Protein AF-A0A7S1REA3-F1 (afdb_monomer_lite)

Structure (mmCIF, N/CA/C/O backbone):
data_AF-A0A7S1REA3-F1
#
_entry.id   AF-A0A7S1REA3-F1
#
loop_
_atom_site.group_PDB
_atom_site.id
_atom_site.type_symbol
_atom_site.label_atom_id
_atom_site.label_alt_id
_atom_site.label_comp_id
_atom_site.label_asym_id
_atom_site.label_entity_id
_atom_site.label_seq_id
_atom_site.pdbx_PDB_ins_code
_atom_site.Cartn_x
_atom_site.Cartn_y
_atom_site.Cartn_z
_atom_site.occupancy
_atom_site.B_iso_or_equiv
_atom_site.auth_seq_id
_atom_site.auth_comp_id
_atom_site.auth_asym_id
_atom_site.auth_atom_id
_atom_site.pdbx_PDB_model_num
ATOM 1 N N . LEU A 1 1 ? 0.780 -14.286 -4.316 1.00 77.25 1 LEU A N 1
ATOM 2 C CA . LEU A 1 1 ? 0.146 -13.287 -5.215 1.00 77.25 1 LEU A CA 1
ATOM 3 C C . LEU A 1 1 ? 0.754 -13.287 -6.607 1.00 77.25 1 LEU A C 1
ATOM 5 O O . LEU A 1 1 ? -0.010 -13.292 -7.559 1.00 77.25 1 LEU A O 1
ATOM 9 N N . VAL A 1 2 ? 2.087 -13.303 -6.734 1.00 78.25 2 VAL A N 1
ATOM 10 C CA . VAL A 1 2 ? 2.773 -13.338 -8.039 1.00 78.25 2 VAL A CA 1
ATOM 11 C C . VAL A 1 2 ? 2.215 -14.423 -8.962 1.00 78.25 2 VAL A C 1
ATOM 13 O O . VAL A 1 2 ? 1.882 -14.088 -10.095 1.00 78.25 2 VAL A O 1
ATOM 16 N N . ASP A 1 3 ? 2.045 -15.651 -8.460 1.00 77.75 3 ASP A N 1
ATOM 17 C CA . ASP A 1 3 ? 1.539 -16.787 -9.246 1.00 77.75 3 ASP A CA 1
ATOM 18 C C . ASP A 1 3 ? 0.076 -16.596 -9.659 1.00 77.75 3 ASP A C 1
ATOM 20 O O . ASP A 1 3 ? -0.232 -16.635 -10.843 1.00 77.75 3 ASP A O 1
ATOM 24 N N . HIS A 1 4 ? -0.801 -16.230 -8.718 1.00 73.31 4 HIS A N 1
ATOM 25 C CA . HIS A 1 4 ? -2.210 -15.910 -9.003 1.00 73.31 4 HIS A CA 1
ATOM 26 C C . HIS A 1 4 ? -2.405 -14.748 -9.988 1.00 73.31 4 HIS A C 1
ATOM 28 O O . HIS A 1 4 ? -3.444 -14.639 -10.623 1.00 73.31 4 HIS A O 1
ATOM 34 N N . CYS A 1 5 ? -1.432 -13.844 -10.090 1.00 75.81 5 CYS A N 1
ATOM 35 C CA . CYS A 1 5 ? -1.482 -12.698 -10.995 1.00 75.81 5 CYS A CA 1
ATOM 36 C C . CYS A 1 5 ? -0.750 -12.952 -12.322 1.00 75.81 5 CYS A C 1
ATOM 38 O O . CYS A 1 5 ? -0.679 -12.036 -13.139 1.00 75.81 5 CYS A O 1
ATOM 40 N N . ARG A 1 6 ? -0.131 -14.127 -12.513 1.00 74.75 6 ARG A N 1
ATOM 41 C CA . ARG A 1 6 ? 0.736 -14.417 -13.666 1.00 74.75 6 ARG A CA 1
ATOM 42 C C . ARG A 1 6 ? -0.043 -14.515 -14.976 1.00 74.75 6 ARG A C 1
ATOM 44 O O . ARG A 1 6 ? 0.508 -14.170 -16.011 1.00 74.75 6 ARG A O 1
ATOM 51 N N . GLU A 1 7 ? -1.300 -14.931 -14.900 1.00 72.62 7 GLU A N 1
ATOM 52 C CA . GLU A 1 7 ? -2.182 -15.161 -16.051 1.00 72.62 7 GLU A CA 1
ATOM 53 C C . GLU A 1 7 ? -2.854 -13.880 -16.577 1.00 72.62 7 GLU A C 1
ATOM 55 O O . GLU A 1 7 ? -3.537 -13.918 -17.591 1.00 72.62 7 GLU A O 1
ATOM 60 N N . TYR A 1 8 ? -2.651 -12.733 -15.917 1.00 73.75 8 TYR A N 1
ATOM 61 C CA . TYR A 1 8 ? -3.335 -11.480 -16.243 1.00 73.75 8 TYR A CA 1
ATOM 62 C C . TYR A 1 8 ? -2.366 -10.461 -16.849 1.00 73.75 8 TYR A C 1
ATOM 64 O O . TYR A 1 8 ? -1.409 -10.039 -16.188 1.00 73.75 8 TYR A O 1
ATOM 72 N N . GLU A 1 9 ? -2.662 -9.995 -18.065 1.00 61.44 9 GLU A N 1
ATOM 73 C CA . GLU A 1 9 ? -1.812 -9.071 -18.834 1.00 61.44 9 GLU A CA 1
ATOM 74 C C . GLU A 1 9 ? -1.515 -7.761 -18.086 1.00 61.44 9 GLU A C 1
ATOM 76 O O . GLU A 1 9 ? -0.393 -7.258 -18.107 1.00 61.44 9 GLU A O 1
ATOM 81 N N . ARG A 1 10 ? -2.481 -7.237 -17.320 1.00 64.25 10 ARG A N 1
ATOM 82 C CA . ARG A 1 10 ? -2.351 -5.972 -16.569 1.00 64.25 10 ARG A CA 1
ATOM 83 C C . ARG A 1 10 ? -1.757 -6.134 -15.169 1.00 64.25 10 ARG A C 1
ATOM 85 O O . ARG A 1 10 ? -2.158 -5.467 -14.213 1.00 64.25 10 ARG A O 1
ATOM 92 N N . GLY A 1 11 ? -0.820 -7.068 -15.007 1.00 61.41 11 GLY A N 1
ATOM 93 C CA . GLY A 1 11 ? -0.097 -7.262 -13.748 1.00 61.41 11 GLY A CA 1
ATOM 94 C C . GLY A 1 11 ? -1.007 -7.627 -12.568 1.00 61.41 11 GLY A C 1
ATOM 95 O O . GLY A 1 11 ? -0.726 -7.230 -11.432 1.00 61.41 11 GLY A O 1
ATOM 96 N N . GLY A 1 12 ? -2.087 -8.361 -12.849 1.00 71.50 12 GLY A N 1
ATOM 97 C CA . GLY A 1 12 ? -3.045 -8.859 -11.862 1.00 71.50 12 GLY A CA 1
ATOM 98 C C . GLY A 1 12 ? -4.083 -7.855 -11.362 1.00 71.50 12 GLY A C 1
ATOM 99 O O . GLY A 1 12 ? -4.761 -8.191 -10.397 1.00 71.50 12 GLY A O 1
ATOM 100 N N . GLY A 1 13 ? -4.219 -6.660 -11.952 1.00 69.81 13 GLY A N 1
ATOM 101 C CA . GLY A 1 13 ? -5.256 -5.687 -11.552 1.00 69.81 13 GLY A CA 1
ATOM 102 C C . GLY A 1 13 ? -6.691 -6.201 -11.716 1.00 69.81 13 GLY A C 1
ATOM 103 O O . GLY A 1 13 ? -7.575 -5.817 -10.963 1.00 69.81 13 GLY A O 1
ATOM 104 N N . GLU A 1 14 ? -6.898 -7.131 -12.645 1.00 75.44 14 GLU A N 1
ATOM 105 C CA . GLU A 1 14 ? -8.194 -7.770 -12.912 1.00 75.44 14 GLU A CA 1
ATOM 106 C C . GLU A 1 14 ? -8.391 -9.069 -12.116 1.00 75.44 14 GLU A C 1
ATOM 108 O O . GLU A 1 14 ? -9.498 -9.602 -12.041 1.00 75.44 14 GLU A O 1
ATOM 113 N N . ALA A 1 15 ? -7.330 -9.578 -11.481 1.00 80.06 15 ALA A N 1
ATOM 114 C CA . ALA A 1 15 ? -7.398 -10.822 -10.734 1.00 80.06 15 ALA A CA 1
ATOM 115 C C . ALA A 1 15 ? -8.177 -10.608 -9.432 1.00 80.06 15 ALA A C 1
ATOM 117 O O . ALA A 1 15 ? -7.690 -9.965 -8.494 1.00 80.06 15 ALA A O 1
ATOM 118 N N . LYS A 1 16 ? -9.373 -11.189 -9.345 1.00 82.06 16 LYS A N 1
ATOM 119 C CA . LYS A 1 16 ? -10.151 -11.231 -8.104 1.00 82.06 16 LYS A CA 1
ATOM 120 C C . LYS A 1 16 ? -9.549 -12.279 -7.178 1.00 82.06 16 LYS A C 1
ATOM 122 O O . LYS A 1 16 ? -9.563 -13.466 -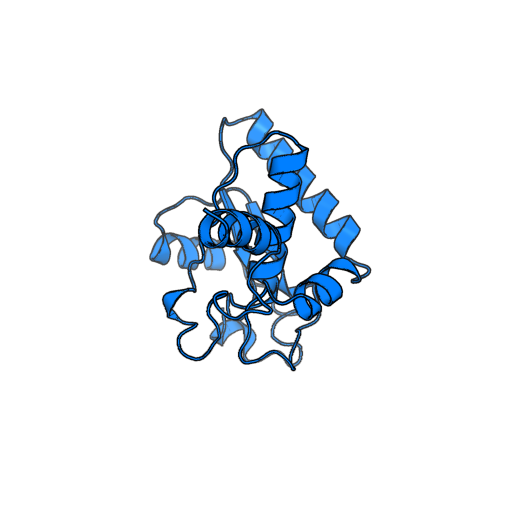7.484 1.00 82.06 16 LYS A O 1
ATOM 127 N N . ILE A 1 17 ? -8.999 -11.833 -6.052 1.00 84.44 17 ILE A N 1
ATOM 128 C CA . ILE A 1 17 ? -8.365 -12.723 -5.078 1.00 84.44 17 ILE A CA 1
ATOM 129 C C . ILE A 1 17 ? -9.288 -12.818 -3.870 1.00 84.44 17 ILE A C 1
ATOM 131 O O . ILE A 1 17 ? -9.523 -11.792 -3.230 1.00 84.44 17 ILE A O 1
ATOM 135 N N . PRO A 1 18 ? -9.825 -14.010 -3.557 1.00 88.38 18 PRO A N 1
ATOM 136 C CA . PRO A 1 18 ? -10.697 -14.169 -2.406 1.00 88.38 18 PRO A CA 1
ATOM 137 C C . PRO A 1 18 ? -9.980 -13.763 -1.120 1.00 88.38 18 PRO A C 1
ATOM 139 O O . PRO A 1 18 ? -8.817 -14.112 -0.904 1.00 88.38 18 PRO A O 1
ATOM 142 N N . GLU A 1 19 ? -10.692 -13.076 -0.232 1.00 87.69 19 GLU A N 1
ATOM 143 C CA . GLU A 1 19 ? -10.133 -12.600 1.034 1.00 87.69 19 GLU A CA 1
ATOM 144 C C . GLU A 1 19 ? -9.563 -13.745 1.887 1.00 87.69 19 GLU A C 1
ATOM 146 O O . GLU A 1 19 ? -8.508 -13.596 2.497 1.00 87.69 19 GLU A O 1
ATOM 151 N N . ALA A 1 20 ? -10.189 -14.927 1.853 1.00 88.56 20 ALA A N 1
ATOM 152 C CA . ALA A 1 20 ? -9.688 -16.127 2.526 1.00 88.56 20 ALA A CA 1
ATOM 153 C C . ALA A 1 20 ? -8.253 -16.497 2.098 1.00 88.56 20 ALA A C 1
ATOM 155 O O . ALA A 1 20 ? -7.433 -16.893 2.928 1.00 88.56 20 ALA A O 1
ATOM 156 N N . VAL A 1 21 ? -7.919 -16.309 0.815 1.00 88.75 21 VAL A N 1
ATOM 157 C CA . VAL A 1 21 ? -6.566 -16.547 0.291 1.00 88.75 21 VAL A CA 1
ATOM 158 C C . VAL A 1 21 ? -5.595 -15.499 0.832 1.00 88.75 21 VAL A C 1
ATOM 160 O O . VAL A 1 21 ? -4.494 -15.844 1.258 1.00 88.75 21 VAL A O 1
ATOM 163 N N . LEU A 1 22 ? -6.001 -14.227 0.867 1.00 89.31 22 LEU A N 1
ATOM 164 C CA . LEU A 1 22 ? -5.180 -13.144 1.417 1.00 89.31 22 LEU A CA 1
ATOM 165 C C . LEU A 1 22 ? -4.904 -13.348 2.912 1.00 89.31 22 LEU A C 1
ATOM 167 O O . LEU A 1 22 ? -3.756 -13.230 3.342 1.00 89.31 22 LE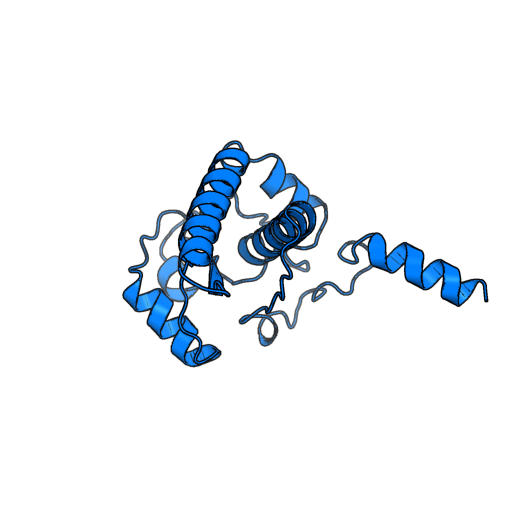U A O 1
ATOM 171 N N . ARG A 1 23 ? -5.932 -13.717 3.687 1.00 90.12 23 ARG A N 1
ATOM 172 C CA . ARG A 1 23 ? -5.811 -14.040 5.115 1.00 90.12 23 ARG A CA 1
ATOM 173 C C . ARG A 1 23 ? -4.814 -15.167 5.345 1.00 90.12 23 ARG A C 1
ATOM 175 O O . ARG A 1 23 ? -3.926 -15.007 6.175 1.00 90.12 23 ARG A O 1
ATOM 182 N N . ARG A 1 24 ? -4.898 -16.254 4.570 1.00 87.25 24 ARG A N 1
ATOM 183 C CA . ARG A 1 24 ? -3.942 -17.370 4.655 1.00 87.25 24 ARG A CA 1
ATOM 184 C C . ARG A 1 24 ? -2.506 -16.912 4.385 1.00 87.25 24 ARG A C 1
ATOM 186 O O . ARG A 1 24 ? -1.630 -17.154 5.206 1.00 87.25 24 ARG A O 1
ATOM 193 N N . ILE A 1 25 ? -2.279 -16.175 3.293 1.00 85.44 25 ILE A N 1
ATOM 194 C CA . ILE A 1 25 ? -0.943 -15.671 2.924 1.00 85.44 25 ILE A CA 1
ATOM 195 C C . ILE A 1 25 ? -0.326 -14.811 4.039 1.00 85.44 25 ILE A C 1
ATOM 197 O O . ILE A 1 25 ? 0.884 -14.864 4.263 1.00 85.44 25 ILE A O 1
ATOM 201 N N . ILE A 1 26 ? -1.130 -13.987 4.713 1.00 84.44 26 ILE A N 1
ATOM 202 C CA . ILE A 1 26 ? -0.638 -13.099 5.774 1.00 84.44 26 ILE A CA 1
ATOM 203 C C . ILE A 1 26 ? -0.450 -13.847 7.090 1.00 84.44 26 ILE A C 1
ATOM 205 O O . ILE A 1 26 ? 0.559 -13.624 7.763 1.00 84.44 26 ILE A O 1
ATOM 209 N N . ALA A 1 27 ? -1.359 -14.762 7.433 1.00 84.50 27 ALA A N 1
ATOM 210 C CA . ALA A 1 27 ? -1.217 -15.626 8.600 1.00 84.50 27 ALA A CA 1
ATOM 211 C C . ALA A 1 27 ? 0.111 -16.399 8.554 1.00 84.50 27 ALA A C 1
ATOM 213 O O . ALA A 1 27 ? 0.846 -16.396 9.543 1.00 84.50 27 ALA A O 1
ATOM 214 N N . ASP A 1 28 ? 0.474 -16.930 7.382 1.00 81.44 28 ASP A N 1
ATOM 215 C CA . ASP A 1 28 ? 1.732 -17.652 7.158 1.00 81.44 28 ASP A CA 1
ATOM 216 C C . ASP A 1 28 ? 2.978 -16.768 7.358 1.00 81.44 28 ASP A C 1
ATOM 218 O O . ASP A 1 28 ? 4.042 -17.261 7.731 1.00 81.44 28 ASP A O 1
ATOM 222 N N . LYS A 1 29 ? 2.872 -15.454 7.115 1.00 79.56 29 LYS A N 1
ATOM 223 C CA . LYS A 1 29 ? 4.013 -14.524 7.162 1.00 79.56 29 LYS A CA 1
ATOM 224 C C . LYS A 1 29 ? 4.171 -13.768 8.474 1.00 79.56 29 LYS A C 1
ATOM 226 O O . LYS A 1 29 ? 5.300 -13.452 8.834 1.00 79.56 29 LYS A O 1
ATOM 231 N N . GLN A 1 30 ? 3.076 -13.414 9.141 1.00 76.94 30 GLN A N 1
ATOM 232 C CA . GLN A 1 30 ? 3.119 -12.487 10.277 1.00 76.94 30 GLN A CA 1
ATOM 233 C C . GLN A 1 30 ? 2.294 -12.939 11.482 1.00 76.94 30 GLN A C 1
ATOM 235 O O . GLN A 1 30 ? 2.420 -12.328 12.535 1.00 76.94 30 GLN A O 1
ATOM 240 N N . ARG A 1 31 ? 1.474 -13.998 11.360 1.00 76.75 31 ARG A N 1
ATOM 241 C CA . ARG A 1 31 ? 0.557 -14.471 12.421 1.00 76.75 31 ARG A CA 1
ATOM 242 C C . ARG A 1 31 ? -0.335 -13.364 13.010 1.00 76.75 31 ARG A C 1
ATOM 244 O O . ARG A 1 31 ? -0.753 -13.437 14.161 1.00 76.75 31 ARG A O 1
ATOM 251 N N . VAL A 1 32 ? -0.634 -12.340 12.214 1.00 81.62 32 VAL A N 1
ATOM 252 C CA . VAL A 1 32 ? -1.491 -11.213 12.589 1.00 81.62 32 VAL A CA 1
ATOM 253 C C . VAL A 1 32 ? -2.857 -11.382 11.933 1.00 81.62 32 VAL A C 1
ATOM 255 O O . VAL A 1 32 ? -2.943 -11.724 10.752 1.00 81.62 32 VAL A O 1
ATOM 258 N N . ASN A 1 33 ? -3.925 -11.107 12.685 1.00 87.44 33 ASN A N 1
ATOM 259 C CA . ASN A 1 33 ? -5.264 -11.005 12.116 1.00 87.44 33 ASN A CA 1
ATOM 260 C C . ASN A 1 33 ? -5.439 -9.636 11.448 1.00 87.44 33 ASN A C 1
ATOM 262 O O . ASN A 1 33 ? -5.302 -8.606 12.102 1.00 87.44 33 ASN A O 1
ATOM 266 N N . VAL A 1 34 ? -5.727 -9.636 10.150 1.00 92.88 34 VAL A N 1
ATOM 267 C CA . VAL A 1 34 ? -5.925 -8.414 9.366 1.00 92.88 34 VAL A CA 1
ATOM 268 C C . VAL A 1 34 ? -7.371 -7.955 9.476 1.00 92.88 34 VAL A C 1
ATOM 270 O O . VAL A 1 34 ? -8.295 -8.734 9.232 1.00 92.88 34 VAL A O 1
ATOM 273 N N . ASP A 1 35 ? -7.555 -6.681 9.801 1.00 94.31 35 ASP A N 1
ATOM 274 C CA . ASP A 1 35 ? -8.869 -6.057 9.916 1.00 94.31 35 ASP A CA 1
ATOM 275 C C . ASP A 1 35 ? -9.337 -5.490 8.567 1.00 94.31 35 ASP A C 1
ATOM 277 O O . ASP A 1 35 ? -10.500 -5.644 8.205 1.00 94.31 35 ASP A O 1
ATOM 281 N N . VAL A 1 36 ? -8.425 -4.871 7.805 1.00 95.25 36 VAL A N 1
ATOM 282 C CA . VAL A 1 36 ? -8.730 -4.199 6.532 1.00 95.25 36 VAL A CA 1
ATOM 283 C C . VAL A 1 36 ? -7.769 -4.663 5.442 1.00 95.25 36 VAL A C 1
ATOM 285 O O . VAL A 1 36 ? -6.550 -4.584 5.600 1.00 95.25 36 VAL A O 1
ATOM 288 N N . PHE A 1 37 ? -8.309 -5.104 4.308 1.00 95.12 37 PHE A N 1
ATOM 289 C CA . PHE A 1 37 ? -7.535 -5.404 3.104 1.00 95.12 37 PHE A CA 1
ATOM 290 C C . PHE A 1 37 ? -7.672 -4.273 2.092 1.00 95.12 37 PHE A C 1
ATOM 292 O O . PHE A 1 37 ? -8.780 -3.868 1.761 1.00 95.12 37 PHE A O 1
ATOM 299 N N . SER A 1 38 ? -6.548 -3.806 1.549 1.00 95.50 38 SER A N 1
ATOM 300 C CA . SER A 1 38 ? -6.534 -2.777 0.510 1.00 95.50 38 SER A CA 1
ATOM 301 C C . SER A 1 38 ? -5.771 -3.255 -0.721 1.00 95.50 38 SER A C 1
ATOM 303 O O . SER A 1 38 ? -4.579 -3.577 -0.656 1.00 95.50 38 SER A O 1
ATOM 305 N N . ASP A 1 39 ? -6.470 -3.313 -1.853 1.00 93.69 39 ASP A N 1
ATOM 306 C CA . ASP A 1 39 ? -5.898 -3.722 -3.129 1.00 93.69 39 ASP A CA 1
ATOM 307 C C . ASP A 1 39 ? -5.237 -2.535 -3.836 1.00 93.69 39 ASP A C 1
ATOM 309 O O . ASP A 1 39 ? -5.904 -1.699 -4.440 1.00 93.69 39 ASP A O 1
ATOM 313 N N . ALA A 1 40 ? -3.907 -2.478 -3.815 1.00 94.69 40 ALA A N 1
ATOM 314 C CA . ALA A 1 40 ? -3.156 -1.445 -4.521 1.00 94.69 40 ALA A CA 1
ATOM 315 C C . ALA A 1 40 ? -2.966 -1.761 -6.017 1.00 94.69 40 ALA A C 1
ATOM 317 O O . ALA A 1 40 ? -2.319 -0.994 -6.730 1.00 94.69 40 ALA A O 1
ATOM 318 N N . ARG A 1 41 ? -3.489 -2.885 -6.533 1.00 91.62 41 ARG A N 1
ATOM 319 C CA . ARG A 1 41 ? -3.392 -3.229 -7.964 1.00 91.62 41 ARG A CA 1
ATOM 320 C C . ARG A 1 41 ? -4.326 -2.402 -8.843 1.00 91.62 41 ARG A C 1
ATOM 322 O O . ARG A 1 41 ? -4.126 -2.397 -10.053 1.00 91.62 41 ARG A O 1
ATOM 329 N N . VAL A 1 42 ? -5.274 -1.683 -8.236 1.00 89.88 42 VAL A N 1
ATOM 330 C CA . VAL A 1 42 ? -6.121 -0.677 -8.900 1.00 89.88 42 VAL A CA 1
ATOM 331 C C . VAL A 1 42 ? -5.304 0.461 -9.517 1.00 89.88 42 VAL A C 1
ATOM 333 O O . VAL A 1 42 ? -5.752 1.104 -10.463 1.00 89.88 42 VAL A O 1
ATOM 336 N N . PHE A 1 43 ? -4.092 0.692 -9.008 1.00 92.06 43 PHE A N 1
ATOM 337 C CA . PHE A 1 43 ? -3.168 1.673 -9.553 1.00 92.06 43 PHE A CA 1
ATOM 338 C C . PHE A 1 43 ? -2.308 1.089 -10.676 1.00 92.06 43 PHE A C 1
ATOM 340 O O . PHE A 1 43 ? -1.926 -0.090 -10.655 1.00 92.06 43 PHE A O 1
ATOM 347 N N . THR A 1 44 ? -1.957 1.956 -11.628 1.00 87.75 44 THR A N 1
ATOM 348 C CA . THR A 1 44 ? -1.067 1.650 -12.753 1.00 87.75 44 THR A CA 1
ATOM 349 C C . THR A 1 44 ? 0.264 1.083 -12.260 1.00 87.75 44 THR A C 1
ATOM 351 O O . THR A 1 44 ? 0.833 1.553 -11.273 1.00 87.75 44 THR A O 1
ATOM 354 N N . ASP A 1 45 ? 0.762 0.045 -12.936 1.00 83.69 45 ASP A N 1
ATOM 355 C CA . ASP A 1 45 ? 2.068 -0.526 -12.619 1.00 83.69 45 ASP A CA 1
ATOM 356 C C . ASP A 1 45 ? 3.189 0.432 -13.062 1.00 83.69 45 ASP A C 1
ATOM 358 O 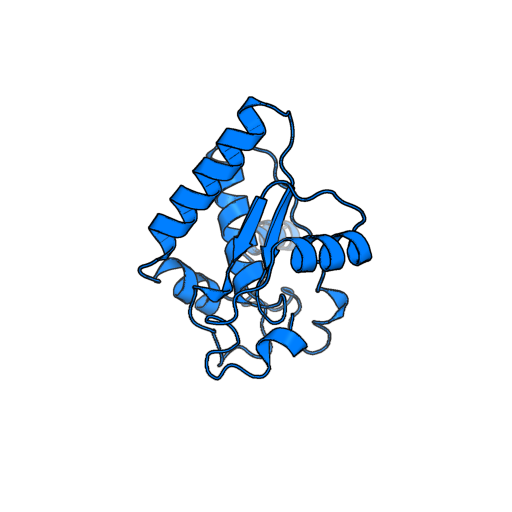O . ASP A 1 45 ? 3.227 0.809 -14.233 1.00 83.69 45 ASP A O 1
ATOM 362 N N . PRO A 1 46 ? 4.113 0.818 -12.166 1.00 82.50 46 PRO A N 1
ATOM 363 C CA . PRO A 1 46 ? 5.176 1.754 -12.500 1.00 82.50 46 PRO A CA 1
ATOM 364 C C . PRO A 1 46 ? 6.318 1.173 -13.345 1.00 82.50 46 PRO A C 1
ATOM 366 O O . PRO A 1 46 ? 7.260 1.916 -13.572 1.00 82.50 46 PRO A O 1
ATOM 369 N N . GLY A 1 47 ? 6.278 -0.101 -13.773 1.00 71.81 47 GLY A N 1
ATOM 370 C CA . GLY A 1 47 ? 6.983 -0.727 -14.920 1.00 71.81 47 GLY A CA 1
ATOM 371 C C . GLY A 1 47 ? 8.477 -0.436 -15.198 1.00 71.81 47 GLY A C 1
ATOM 372 O O . GLY A 1 47 ? 9.279 -1.366 -15.330 1.00 71.81 47 GLY A O 1
ATOM 373 N N . THR A 1 48 ? 8.850 0.835 -15.319 1.00 73.25 48 THR A N 1
ATOM 374 C CA . THR A 1 48 ? 10.172 1.396 -15.631 1.00 73.25 48 THR A CA 1
ATOM 375 C C . THR A 1 48 ? 11.115 1.447 -14.423 1.00 73.25 48 THR A C 1
ATOM 377 O O . THR A 1 48 ? 12.326 1.339 -14.575 1.00 73.25 48 THR A O 1
ATOM 380 N N . THR A 1 49 ? 10.594 1.490 -13.198 1.00 79.06 49 THR A N 1
ATOM 381 C CA . THR A 1 49 ? 11.385 1.633 -11.955 1.00 79.06 49 THR A CA 1
ATOM 382 C C . THR A 1 49 ? 11.752 0.282 -11.324 1.00 79.06 49 THR A C 1
ATOM 384 O O . THR A 1 49 ? 11.528 0.019 -10.137 1.00 79.06 49 THR A O 1
ATOM 387 N N . ARG A 1 50 ? 12.310 -0.645 -12.117 1.00 82.25 50 ARG A N 1
ATOM 388 C CA . ARG A 1 50 ? 12.540 -2.043 -11.685 1.00 82.25 50 ARG A CA 1
ATOM 389 C C . ARG A 1 50 ? 13.473 -2.168 -10.480 1.00 82.25 50 ARG A C 1
ATOM 391 O O . ARG A 1 50 ? 13.218 -3.024 -9.624 1.00 82.25 50 ARG A O 1
ATOM 398 N N . HIS A 1 51 ? 14.483 -1.304 -10.410 1.00 90.44 51 HIS A N 1
ATOM 399 C CA . HIS A 1 51 ? 15.473 -1.253 -9.334 1.00 90.44 51 HIS A CA 1
ATOM 400 C C . HIS A 1 51 ? 15.015 -0.446 -8.122 1.00 90.44 51 HIS A C 1
ATOM 402 O O . HIS A 1 51 ? 15.688 -0.491 -7.101 1.00 90.44 51 HIS A O 1
ATOM 408 N N . HIS A 1 52 ? 13.868 0.230 -8.180 1.00 93.06 52 HIS A N 1
ATOM 409 C CA . HIS A 1 52 ? 13.345 0.987 -7.049 1.00 93.06 52 HIS A CA 1
ATOM 410 C C . HIS A 1 52 ? 12.157 0.284 -6.394 1.00 93.06 52 HIS A C 1
ATOM 412 O O . HIS A 1 52 ? 11.589 -0.680 -6.922 1.00 93.06 52 HIS A O 1
ATOM 418 N N . ILE A 1 53 ? 11.805 0.766 -5.206 1.00 94.19 53 ILE A N 1
ATOM 419 C CA . ILE A 1 53 ? 10.599 0.376 -4.473 1.00 94.19 53 ILE A CA 1
ATOM 420 C C . ILE A 1 53 ? 9.607 1.540 -4.466 1.00 94.19 53 ILE A C 1
ATOM 422 O O . ILE A 1 53 ? 9.924 2.626 -4.941 1.00 94.19 53 ILE A O 1
ATOM 426 N N . GLY A 1 54 ? 8.417 1.334 -3.903 1.00 94.69 54 GLY A N 1
ATOM 427 C CA . GLY A 1 54 ? 7.338 2.333 -3.884 1.00 94.69 54 GLY A CA 1
ATOM 428 C C . GLY A 1 54 ? 7.641 3.687 -3.232 1.00 94.69 54 GLY A C 1
ATOM 429 O O . GLY A 1 54 ? 6.778 4.549 -3.266 1.00 94.69 54 GLY A O 1
ATOM 430 N N . LEU A 1 55 ? 8.832 3.881 -2.659 1.00 94.31 55 LEU A N 1
ATOM 431 C CA . LEU A 1 55 ? 9.293 5.158 -2.103 1.00 94.31 55 LEU A CA 1
ATOM 432 C C . LEU A 1 55 ? 9.928 6.087 -3.148 1.00 94.31 55 LEU A C 1
ATOM 434 O O . LEU A 1 55 ? 10.251 7.227 -2.831 1.00 94.31 55 LEU A O 1
ATOM 438 N N . HIS A 1 56 ? 10.138 5.617 -4.380 1.00 93.69 56 HIS A N 1
ATOM 439 C CA . HIS A 1 56 ? 10.669 6.466 -5.442 1.00 93.69 56 HIS A CA 1
ATOM 440 C C . HIS A 1 56 ? 9.691 7.608 -5.775 1.00 93.69 56 HIS A C 1
ATOM 442 O O . HIS A 1 56 ? 8.503 7.316 -5.962 1.00 93.69 56 HIS A O 1
ATOM 448 N N . PRO A 1 57 ? 10.158 8.862 -5.936 1.00 92.31 57 PRO A N 1
ATOM 449 C CA . PRO A 1 57 ? 9.304 10.011 -6.235 1.00 92.31 57 PRO A CA 1
ATOM 450 C C . PRO A 1 57 ? 8.377 9.796 -7.435 1.00 92.31 57 PRO A C 1
ATOM 452 O O . PRO A 1 57 ? 7.185 10.064 -7.331 1.00 92.31 57 PRO A O 1
ATOM 455 N N . ASP A 1 58 ? 8.878 9.217 -8.529 1.00 92.50 58 ASP A N 1
ATOM 456 C CA . ASP A 1 58 ? 8.046 8.936 -9.710 1.00 92.50 58 ASP A CA 1
ATOM 457 C C . ASP A 1 58 ? 6.926 7.935 -9.425 1.00 92.50 58 ASP A C 1
ATOM 459 O O . ASP A 1 58 ? 5.820 8.076 -9.942 1.00 92.50 58 ASP A O 1
ATOM 463 N N . ILE A 1 59 ? 7.184 6.928 -8.580 1.00 94.19 59 ILE A N 1
ATOM 464 C CA . ILE A 1 59 ? 6.150 5.963 -8.198 1.00 94.19 59 ILE A CA 1
ATOM 465 C C . ILE A 1 59 ? 5.107 6.662 -7.331 1.00 94.19 59 ILE A C 1
ATOM 467 O O . ILE A 1 59 ? 3.916 6.510 -7.584 1.00 94.19 59 ILE A O 1
ATOM 471 N N . LEU A 1 60 ? 5.535 7.443 -6.337 1.00 95.12 60 LEU A N 1
ATOM 472 C CA . LEU A 1 60 ? 4.625 8.208 -5.483 1.00 95.12 60 LEU A CA 1
ATOM 473 C C . LEU A 1 60 ? 3.761 9.168 -6.313 1.00 95.12 60 LEU A C 1
ATOM 475 O O . LEU A 1 60 ? 2.543 9.181 -6.151 1.00 95.12 60 LEU A O 1
ATOM 479 N N . SER A 1 61 ? 4.373 9.900 -7.245 1.00 94.06 61 SER A N 1
ATOM 480 C CA . SER A 1 61 ? 3.689 10.810 -8.167 1.00 94.06 61 SER A CA 1
ATOM 481 C C . SER A 1 61 ? 2.676 10.073 -9.046 1.00 94.06 61 SER A C 1
ATOM 483 O O . SER A 1 61 ? 1.525 10.495 -9.153 1.00 94.06 61 SER A O 1
ATOM 485 N N . LEU A 1 62 ? 3.047 8.914 -9.603 1.00 94.12 62 LEU A N 1
ATOM 486 C CA . LEU A 1 62 ? 2.145 8.094 -10.416 1.00 94.12 62 LEU A CA 1
ATOM 487 C C . LEU A 1 62 ? 0.914 7.619 -9.630 1.00 94.12 62 LEU A C 1
ATOM 489 O O . LEU A 1 62 ? -0.192 7.591 -10.168 1.00 94.12 62 LEU A O 1
ATOM 493 N N . ILE A 1 63 ? 1.093 7.232 -8.364 1.00 95.31 63 ILE A N 1
ATOM 494 C CA . ILE A 1 63 ? -0.024 6.834 -7.501 1.00 95.31 63 ILE A CA 1
ATOM 495 C C . ILE A 1 63 ? -0.895 8.046 -7.155 1.00 95.31 63 ILE A C 1
ATOM 497 O O . ILE A 1 63 ? -2.109 7.973 -7.327 1.00 95.31 63 ILE A O 1
ATOM 501 N N . ALA A 1 64 ? -0.295 9.157 -6.719 1.00 95.44 64 ALA A N 1
ATOM 502 C CA . ALA A 1 64 ? -1.017 10.352 -6.277 1.00 95.44 64 ALA A CA 1
ATOM 503 C C . ALA A 1 64 ? -1.818 11.031 -7.399 1.00 95.44 64 ALA A C 1
ATOM 505 O O . ALA A 1 64 ? -2.890 11.577 -7.152 1.00 95.44 64 ALA A O 1
ATOM 506 N N . THR A 1 65 ? -1.318 10.984 -8.635 1.00 95.50 65 THR A N 1
ATOM 507 C CA . THR A 1 65 ? -1.986 11.566 -9.813 1.00 95.50 65 THR A CA 1
ATOM 508 C C . THR A 1 65 ? -3.032 10.641 -10.437 1.00 95.50 65 THR A C 1
ATOM 510 O O . THR A 1 65 ? -3.731 11.026 -11.376 1.00 95.50 65 THR A O 1
ATOM 513 N N . ASN A 1 66 ? -3.183 9.413 -9.934 1.00 95.75 66 ASN A N 1
ATOM 514 C CA . ASN A 1 66 ? -4.199 8.500 -10.430 1.00 95.75 66 ASN A CA 1
ATOM 515 C C . ASN A 1 66 ? -5.606 9.001 -10.066 1.00 95.75 66 ASN A C 1
ATOM 517 O O . ASN A 1 66 ? -5.896 9.283 -8.908 1.00 95.75 66 ASN A O 1
ATOM 521 N N . ARG A 1 67 ? -6.531 9.006 -11.034 1.00 95.31 67 ARG A N 1
ATOM 522 C CA . ARG A 1 67 ? -7.936 9.413 -10.823 1.00 95.31 67 ARG A CA 1
ATOM 523 C C . ARG A 1 67 ? -8.663 8.662 -9.697 1.00 95.31 67 ARG A C 1
ATOM 525 O O . ARG A 1 67 ? -9.621 9.177 -9.139 1.00 95.31 67 ARG A O 1
ATOM 532 N N . GLY A 1 68 ? -8.249 7.430 -9.398 1.00 94.62 68 GLY A N 1
ATOM 533 C CA . GLY A 1 68 ? -8.813 6.609 -8.329 1.00 94.62 68 GLY A CA 1
ATOM 534 C C . GLY A 1 68 ? -8.204 6.881 -6.955 1.00 94.62 68 GLY A C 1
ATOM 535 O O . GLY A 1 68 ? -8.716 6.361 -5.969 1.00 94.62 68 GLY A O 1
ATOM 536 N N . PHE A 1 69 ? -7.136 7.680 -6.872 1.00 96.19 69 PHE A N 1
ATOM 537 C CA . PHE A 1 69 ? -6.431 7.946 -5.622 1.00 96.19 69 PHE A CA 1
ATOM 538 C C . PHE A 1 69 ? -7.320 8.605 -4.558 1.00 96.19 69 PHE A C 1
ATOM 540 O O . PHE A 1 69 ? -7.382 8.041 -3.468 1.00 96.19 69 PHE A O 1
ATOM 547 N N . PRO A 1 70 ? -8.083 9.687 -4.834 1.00 95.94 70 PRO A N 1
ATOM 548 C CA . PRO A 1 70 ? -8.942 10.299 -3.815 1.00 95.94 70 PRO A CA 1
ATOM 549 C C . PRO A 1 70 ? -9.955 9.310 -3.233 1.00 95.94 70 PRO A C 1
ATOM 551 O O . PRO A 1 70 ? -10.049 9.149 -2.020 1.00 95.94 70 PRO A O 1
ATOM 554 N N . ARG A 1 71 ? -10.624 8.549 -4.107 1.00 96.12 71 ARG A N 1
ATOM 555 C CA . ARG A 1 71 ? -11.576 7.512 -3.700 1.00 96.12 71 ARG A CA 1
ATOM 556 C C . ARG A 1 71 ? -10.915 6.418 -2.860 1.00 96.12 71 ARG A C 1
ATOM 558 O O . ARG A 1 71 ? -11.473 6.002 -1.853 1.00 96.12 71 ARG A O 1
ATOM 565 N N . TRP A 1 72 ? -9.726 5.962 -3.251 1.00 96.38 72 TRP A N 1
ATOM 566 C CA . TRP A 1 72 ? -8.976 4.972 -2.477 1.00 96.38 72 TRP A CA 1
ATOM 567 C C . TRP A 1 72 ? -8.640 5.485 -1.068 1.00 96.38 72 TRP A C 1
ATOM 569 O O . TRP A 1 72 ? -8.771 4.727 -0.108 1.00 96.38 72 TRP A O 1
ATOM 579 N N . VAL A 1 73 ? -8.257 6.763 -0.934 1.00 95.38 73 VAL A N 1
ATOM 580 C CA . VAL A 1 73 ? -7.996 7.405 0.367 1.00 95.38 73 VAL A CA 1
ATOM 581 C C . VAL A 1 73 ? -9.264 7.468 1.218 1.00 95.38 73 VAL A C 1
ATOM 583 O O . VAL A 1 73 ? -9.232 7.125 2.398 1.00 95.38 73 VAL A O 1
ATOM 586 N N . GLU A 1 74 ? -10.389 7.880 0.642 1.00 95.31 74 GLU A N 1
ATOM 587 C CA . GLU A 1 74 ? -11.672 7.925 1.351 1.00 95.31 74 GLU A CA 1
ATOM 588 C C . GLU A 1 74 ? -12.109 6.537 1.826 1.00 95.31 74 GLU A C 1
ATOM 590 O O . GLU A 1 74 ? -12.498 6.371 2.984 1.00 95.31 74 GLU A O 1
ATOM 595 N N . ASP A 1 75 ? -11.994 5.532 0.955 1.00 96.06 75 ASP A N 1
ATOM 596 C CA . ASP A 1 75 ? -12.371 4.155 1.257 1.00 96.06 75 ASP A CA 1
ATOM 597 C C . ASP A 1 75 ? -11.523 3.587 2.405 1.00 96.06 75 ASP A C 1
ATOM 599 O O . ASP A 1 75 ? -12.073 3.094 3.392 1.00 96.06 75 ASP A O 1
ATOM 603 N N . ILE A 1 76 ? -10.193 3.727 2.339 1.00 96.12 76 ILE A N 1
ATOM 604 C CA . ILE A 1 76 ? -9.308 3.205 3.389 1.00 96.12 76 ILE A CA 1
ATOM 605 C C . ILE A 1 76 ? -9.470 3.959 4.712 1.00 96.12 76 ILE A C 1
ATOM 607 O O . ILE A 1 76 ? -9.474 3.326 5.767 1.00 96.12 76 ILE A O 1
ATOM 611 N N . LYS A 1 77 ? -9.662 5.288 4.687 1.00 95.25 77 LYS A N 1
ATOM 612 C CA . LYS A 1 77 ? -9.929 6.072 5.904 1.00 95.25 77 LYS A CA 1
ATOM 613 C C . LYS A 1 77 ? -11.232 5.634 6.553 1.00 95.25 77 LYS A C 1
ATOM 615 O O . LYS A 1 77 ? -11.254 5.397 7.756 1.00 95.25 77 LYS A O 1
ATOM 620 N N . ARG A 1 78 ? -12.305 5.484 5.772 1.00 96.06 78 ARG A N 1
ATOM 621 C CA . ARG A 1 78 ? -13.602 5.018 6.276 1.00 96.06 78 ARG A CA 1
ATOM 622 C C . ARG A 1 78 ? -13.476 3.655 6.952 1.00 96.06 78 ARG A C 1
ATOM 624 O O . ARG A 1 78 ? -13.980 3.483 8.061 1.00 96.06 78 ARG A O 1
ATOM 631 N N . ASP A 1 79 ? -12.795 2.709 6.313 1.00 95.94 79 ASP A N 1
ATOM 632 C CA . ASP A 1 79 ? -12.663 1.346 6.828 1.00 95.94 79 ASP A CA 1
ATOM 633 C C . ASP A 1 79 ? -11.795 1.296 8.098 1.00 95.94 79 ASP A C 1
ATOM 635 O O . ASP A 1 79 ? -12.154 0.624 9.069 1.00 95.94 79 ASP A O 1
ATOM 639 N N . VAL A 1 80 ? -10.702 2.071 8.144 1.00 95.62 80 VAL A N 1
ATOM 640 C CA . VAL A 1 80 ? -9.854 2.212 9.340 1.00 95.62 80 VAL A CA 1
ATOM 641 C C . VAL A 1 80 ? -10.618 2.881 10.483 1.00 95.62 80 VAL A C 1
ATOM 643 O O . VAL A 1 80 ? -10.648 2.334 11.583 1.00 95.62 80 VAL A O 1
ATOM 646 N N . THR A 1 81 ? -11.299 4.002 10.241 1.00 95.00 81 THR A N 1
ATOM 647 C CA . THR A 1 81 ? -12.091 4.701 11.268 1.00 95.00 81 THR A CA 1
ATOM 648 C C . THR A 1 81 ? -13.203 3.813 11.818 1.00 95.00 81 THR A C 1
ATOM 650 O O . THR A 1 81 ? -13.401 3.746 13.030 1.00 95.00 81 THR A O 1
ATOM 653 N N . LYS A 1 82 ? -13.901 3.070 10.949 1.00 95.88 82 LYS A N 1
ATOM 654 C CA . LYS A 1 82 ? -14.917 2.096 11.370 1.00 95.88 82 LYS A CA 1
ATOM 655 C C . LYS A 1 82 ? -14.321 1.005 12.258 1.00 95.88 82 LYS A C 1
ATOM 657 O O . LYS A 1 82 ? -14.984 0.535 13.179 1.00 95.88 82 LYS A O 1
ATOM 662 N N . ARG A 1 83 ? -13.082 0.580 12.003 1.00 95.38 83 ARG A N 1
ATOM 663 C CA . ARG A 1 83 ? -12.412 -0.380 12.882 1.00 95.38 83 ARG A CA 1
ATOM 664 C C . ARG A 1 83 ? -12.036 0.252 14.220 1.00 95.38 83 ARG A C 1
ATOM 666 O O . ARG A 1 83 ? -12.301 -0.347 15.261 1.00 95.38 83 ARG A O 1
ATOM 673 N N . LEU A 1 84 ? -11.476 1.457 14.193 1.00 94.31 84 LEU A N 1
ATOM 674 C CA . LEU A 1 84 ? -11.024 2.167 15.388 1.00 94.31 84 LEU A CA 1
ATOM 675 C C . LEU A 1 84 ? -12.172 2.622 16.305 1.00 94.31 84 LEU A C 1
ATOM 677 O O . LEU A 1 84 ? -11.968 2.775 17.503 1.00 94.31 84 LEU A O 1
ATOM 681 N N . SER A 1 85 ? -13.404 2.751 15.802 1.00 94.81 85 SER A N 1
ATOM 682 C CA . SER A 1 85 ? -14.569 3.018 16.663 1.00 94.81 85 SER A CA 1
ATOM 683 C C . SER A 1 85 ? -14.936 1.848 17.588 1.00 94.81 85 SER A C 1
ATOM 685 O O . SER A 1 85 ? -15.659 2.036 18.561 1.00 94.81 85 SER A O 1
ATOM 687 N N . SER A 1 86 ? -14.437 0.641 17.296 1.00 94.06 86 SER A N 1
ATOM 688 C CA . SER A 1 86 ? -14.702 -0.588 18.061 1.00 94.06 86 SER A CA 1
ATOM 689 C C . SER A 1 86 ? -13.436 -1.237 18.632 1.00 94.06 86 SER A C 1
ATOM 691 O O . SER A 1 86 ? -13.508 -2.299 19.251 1.00 94.06 86 SER A O 1
ATOM 693 N N . SER A 1 87 ? -12.259 -0.645 18.407 1.00 93.88 87 SER A N 1
ATOM 694 C CA . SER A 1 87 ? -10.974 -1.190 18.845 1.00 93.88 87 SER A CA 1
ATOM 695 C C . SER A 1 87 ? -9.918 -0.096 18.965 1.00 93.88 87 SER A C 1
ATOM 697 O O . SER A 1 87 ? -9.922 0.862 18.208 1.00 93.88 87 SER A O 1
ATOM 699 N N . SER A 1 88 ? -8.943 -0.271 19.855 1.00 92.94 88 SER A N 1
ATOM 700 C CA . SER A 1 88 ? -7.804 0.648 19.976 1.00 92.94 88 SER A CA 1
ATOM 701 C C . SER A 1 88 ? -6.762 0.500 18.861 1.00 92.94 88 SER A C 1
ATOM 703 O O . SER A 1 88 ? -5.809 1.274 18.812 1.00 92.94 88 SER A O 1
ATOM 705 N N . LYS A 1 89 ? -6.900 -0.501 17.980 1.00 94.56 89 LYS A N 1
ATOM 706 C CA . LYS A 1 89 ? -5.940 -0.795 16.910 1.00 94.56 89 LYS A CA 1
ATOM 707 C C . LYS A 1 89 ? -6.619 -1.339 15.656 1.00 94.56 89 LYS A C 1
ATOM 709 O O . LYS A 1 89 ? -7.629 -2.035 15.740 1.00 94.56 89 LYS A O 1
ATOM 714 N N . ALA A 1 90 ? -6.011 -1.078 14.501 1.00 95.56 90 ALA A N 1
ATOM 715 C CA . ALA A 1 90 ? -6.426 -1.618 13.212 1.00 95.56 90 ALA A CA 1
ATOM 716 C C . ALA A 1 90 ? -5.206 -2.134 12.435 1.00 95.56 90 ALA A C 1
ATOM 718 O O . ALA A 1 90 ? -4.224 -1.415 12.260 1.00 95.56 90 ALA A O 1
ATOM 719 N N . HIS A 1 91 ? -5.272 -3.374 11.953 1.00 95.25 91 HIS A N 1
ATOM 720 C CA . HIS A 1 91 ? -4.245 -3.986 11.115 1.00 95.25 91 HIS A CA 1
ATOM 721 C C . HIS A 1 91 ? -4.692 -3.916 9.664 1.00 95.25 91 HIS A C 1
ATOM 723 O O . HIS A 1 91 ? -5.665 -4.559 9.259 1.00 95.25 91 HIS A O 1
ATOM 729 N N . VAL A 1 92 ? -3.958 -3.135 8.879 1.00 96.38 92 VAL A N 1
ATOM 730 C CA . VAL A 1 92 ? -4.256 -2.898 7.470 1.00 96.38 92 VAL A CA 1
ATOM 731 C C . VAL A 1 92 ? -3.246 -3.641 6.610 1.00 96.38 92 VAL A C 1
ATOM 733 O O . VAL A 1 92 ? -2.042 -3.409 6.703 1.00 96.38 92 VAL A O 1
ATOM 736 N N . ALA A 1 93 ? -3.733 -4.516 5.737 1.00 95.88 93 ALA A N 1
ATOM 737 C CA . ALA A 1 93 ? -2.912 -5.194 4.750 1.00 95.88 93 ALA A CA 1
ATOM 738 C C . ALA A 1 93 ? -3.107 -4.572 3.373 1.00 95.88 93 ALA A C 1
ATOM 740 O O . ALA A 1 93 ? -4.107 -4.809 2.693 1.00 95.88 93 ALA A O 1
ATOM 741 N N . ILE A 1 94 ? -2.104 -3.817 2.937 1.00 96.44 94 ILE A N 1
ATOM 742 C CA . ILE A 1 94 ? -2.053 -3.279 1.582 1.00 96.44 94 ILE A CA 1
ATOM 743 C C . ILE A 1 94 ? -1.238 -4.228 0.714 1.00 96.44 94 ILE A C 1
ATOM 745 O O . ILE A 1 94 ? -0.087 -4.543 1.029 1.00 96.44 94 ILE A O 1
ATOM 749 N N . TYR A 1 95 ? -1.807 -4.671 -0.402 1.00 94.25 95 TYR A N 1
ATOM 750 C CA . TYR A 1 95 ? -1.159 -5.657 -1.256 1.00 94.25 95 TYR A CA 1
ATOM 751 C C . TYR A 1 95 ? -1.117 -5.236 -2.721 1.00 94.25 95 TYR A C 1
ATOM 753 O O . TYR A 1 95 ? -1.952 -4.500 -3.231 1.00 94.25 95 TYR A O 1
ATOM 761 N N . CYS A 1 96 ? -0.086 -5.712 -3.411 1.00 93.19 96 CYS A N 1
ATOM 762 C CA . CYS A 1 96 ? 0.024 -5.674 -4.862 1.00 93.19 96 CYS A CA 1
ATOM 763 C C . CYS A 1 96 ? 0.671 -6.980 -5.336 1.00 93.19 96 CYS A C 1
ATOM 765 O O . CYS A 1 96 ? 1.034 -7.822 -4.511 1.00 93.19 96 CYS A O 1
ATOM 767 N N . ARG A 1 97 ? 0.853 -7.164 -6.649 1.00 89.81 97 ARG A N 1
ATOM 768 C CA . ARG A 1 97 ? 1.379 -8.421 -7.212 1.00 89.81 97 ARG A CA 1
ATOM 769 C C . ARG A 1 97 ? 2.680 -8.895 -6.548 1.00 89.81 97 ARG A C 1
ATOM 771 O O . ARG A 1 97 ? 2.773 -10.056 -6.160 1.00 89.81 97 ARG A O 1
ATOM 778 N N . SER A 1 98 ? 3.675 -8.014 -6.440 1.00 89.69 98 SER A N 1
ATOM 779 C CA . SER A 1 98 ? 5.032 -8.335 -5.961 1.00 89.69 98 SER A CA 1
ATOM 780 C C . SER A 1 98 ? 5.359 -7.774 -4.575 1.00 89.69 98 SER A C 1
ATOM 782 O O . SER A 1 98 ? 6.460 -7.988 -4.075 1.00 89.69 98 SER A O 1
ATOM 784 N N . GLY A 1 99 ? 4.439 -7.016 -3.968 1.00 92.25 99 GLY A N 1
ATOM 785 C CA . GLY A 1 99 ? 4.666 -6.371 -2.674 1.00 92.25 99 GLY A CA 1
ATOM 786 C C . GLY A 1 99 ? 5.836 -5.378 -2.664 1.00 92.25 99 GLY A C 1
ATOM 787 O O . GLY A 1 99 ? 6.475 -5.229 -1.628 1.00 92.25 99 GLY A O 1
ATOM 788 N N . LYS A 1 100 ? 6.174 -4.763 -3.809 1.00 93.56 100 LYS A N 1
ATOM 789 C CA . LYS A 1 100 ? 7.378 -3.921 -3.977 1.00 93.56 100 LYS A CA 1
ATOM 790 C C . LYS A 1 100 ? 7.087 -2.448 -4.275 1.00 93.56 100 LYS A C 1
ATOM 792 O O . LYS A 1 100 ? 7.756 -1.568 -3.746 1.00 93.56 100 LYS A O 1
ATOM 797 N N . HIS A 1 101 ? 6.133 -2.180 -5.162 1.00 94.69 101 HIS A N 1
ATOM 798 C CA . HIS A 1 101 ? 5.896 -0.835 -5.694 1.00 94.69 101 HIS A CA 1
ATOM 799 C C . HIS A 1 101 ? 4.609 -0.236 -5.137 1.00 94.69 101 HIS A C 1
ATOM 801 O O . HIS A 1 101 ? 4.644 0.454 -4.126 1.00 94.69 101 HIS A O 1
ATOM 807 N N . ARG A 1 102 ? 3.469 -0.572 -5.749 1.00 95.44 102 ARG A N 1
ATOM 808 C CA . ARG A 1 102 ? 2.149 0.000 -5.449 1.00 95.44 102 ARG A CA 1
ATOM 809 C C . ARG A 1 102 ? 1.780 -0.108 -3.968 1.00 95.44 102 ARG A C 1
ATOM 811 O O . ARG A 1 102 ? 1.469 0.892 -3.341 1.00 95.44 102 ARG A O 1
ATOM 818 N N . SER A 1 103 ? 1.917 -1.294 -3.372 1.00 96.25 103 SER A N 1
ATOM 819 C CA . SER A 1 103 ? 1.605 -1.482 -1.947 1.00 96.25 103 SER A CA 1
ATOM 820 C C . SER A 1 103 ? 2.536 -0.715 -1.004 1.00 96.25 103 SER A C 1
ATOM 822 O O . SER A 1 103 ? 2.100 -0.299 0.061 1.00 96.25 103 SER A O 1
ATOM 824 N N . VAL A 1 104 ? 3.806 -0.521 -1.379 1.00 96.44 104 VAL A N 1
ATOM 825 C CA . VAL A 1 104 ? 4.769 0.255 -0.580 1.00 96.44 104 VAL A CA 1
ATOM 826 C C . VAL A 1 104 ? 4.437 1.745 -0.653 1.00 96.44 104 VAL A C 1
ATOM 828 O O . VAL A 1 104 ? 4.395 2.400 0.382 1.00 96.44 104 VAL A O 1
ATOM 831 N N . ALA A 1 105 ? 4.125 2.256 -1.846 1.00 96.31 105 ALA A N 1
ATOM 832 C CA . ALA A 1 105 ? 3.689 3.638 -2.042 1.00 96.31 105 ALA A CA 1
ATOM 833 C C . ALA A 1 105 ? 2.394 3.939 -1.271 1.00 96.31 105 ALA A C 1
ATOM 835 O O . ALA A 1 105 ? 2.318 4.904 -0.519 1.00 96.31 105 ALA A O 1
ATOM 836 N N . CYS A 1 106 ? 1.387 3.072 -1.385 1.00 97.50 106 CYS A N 1
ATOM 837 C CA . CYS A 1 106 ? 0.136 3.202 -0.640 1.00 97.50 106 CYS A CA 1
ATOM 838 C C . CYS A 1 106 ? 0.343 3.145 0.883 1.00 97.50 106 CYS A C 1
ATOM 840 O O . CYS A 1 106 ? -0.294 3.907 1.603 1.00 97.50 106 CYS A O 1
ATOM 842 N N . ALA A 1 107 ? 1.245 2.292 1.384 1.00 97.19 107 ALA A N 1
ATOM 843 C CA . ALA A 1 107 ? 1.586 2.264 2.809 1.00 97.19 107 ALA A CA 1
ATOM 844 C C . ALA A 1 107 ? 2.252 3.568 3.268 1.00 97.19 107 ALA A C 1
ATOM 846 O O . ALA A 1 107 ? 1.948 4.056 4.353 1.00 97.19 107 ALA A O 1
ATOM 847 N N . TRP A 1 108 ? 3.107 4.156 2.428 1.00 96.44 108 TRP A N 1
ATOM 848 C CA . TRP A 1 108 ? 3.706 5.463 2.685 1.00 96.44 108 TRP A CA 1
ATOM 849 C C . TRP A 1 108 ? 2.640 6.563 2.775 1.00 96.44 108 TRP A C 1
ATOM 851 O O . TRP A 1 108 ? 2.616 7.305 3.753 1.00 96.44 108 TRP A O 1
ATOM 861 N N . PHE A 1 109 ? 1.701 6.625 1.823 1.00 96.44 109 PHE A N 1
ATOM 862 C CA . PHE A 1 109 ? 0.589 7.582 1.885 1.00 96.44 109 PHE A CA 1
ATOM 863 C C . PHE A 1 109 ? -0.278 7.379 3.127 1.00 96.44 109 PHE A C 1
ATOM 865 O O . PHE A 1 109 ? -0.577 8.344 3.824 1.00 96.44 109 PHE A O 1
ATOM 872 N N . LEU A 1 110 ? -0.633 6.129 3.444 1.00 96.06 110 LEU A N 1
ATOM 873 C CA . LEU A 1 110 ? -1.421 5.824 4.636 1.00 96.06 110 LEU A CA 1
ATOM 874 C C . LEU A 1 110 ? -0.712 6.277 5.915 1.00 96.06 110 LEU A C 1
ATOM 876 O O . LEU A 1 110 ? -1.360 6.847 6.781 1.00 96.06 110 LEU A O 1
ATOM 880 N N . GLN A 1 111 ? 0.605 6.094 6.022 1.00 95.62 111 GLN A N 1
ATOM 881 C CA . GLN A 1 111 ? 1.367 6.574 7.174 1.00 95.62 111 GLN A CA 1
ATOM 882 C C . GLN A 1 111 ? 1.280 8.100 7.331 1.00 95.62 111 GLN A C 1
ATOM 884 O O . GLN A 1 111 ? 1.101 8.588 8.449 1.00 95.62 111 GLN A O 1
ATOM 889 N N . HIS A 1 112 ? 1.360 8.856 6.230 1.00 93.75 112 HIS A N 1
ATOM 890 C CA . HIS A 1 112 ? 1.165 10.312 6.262 1.00 93.75 112 HIS A CA 1
ATOM 891 C C . HIS A 1 112 ? -0.250 10.699 6.673 1.00 93.75 112 HIS A C 1
ATOM 893 O O . HIS A 1 112 ? -0.405 11.610 7.482 1.00 93.75 112 HIS A O 1
ATOM 899 N N . PHE A 1 113 ? -1.267 9.985 6.186 1.00 93.12 113 PHE A N 1
ATOM 900 C CA . PHE A 1 113 ? -2.649 10.227 6.596 1.00 93.12 113 PHE A CA 1
ATOM 901 C C . PHE A 1 113 ? -2.870 9.913 8.074 1.00 93.12 113 PHE A C 1
ATOM 903 O O . PHE A 1 113 ? -3.441 10.729 8.786 1.00 93.12 113 PHE A O 1
ATOM 910 N N . CYS A 1 114 ? -2.361 8.785 8.572 1.00 93.00 114 CYS A N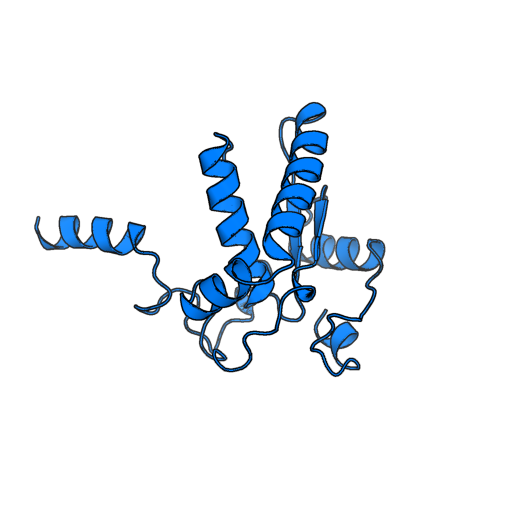 1
ATOM 911 C CA . CYS A 1 114 ? -2.412 8.467 9.996 1.00 93.00 114 CYS A CA 1
ATOM 912 C C . CYS A 1 114 ? -1.785 9.593 10.8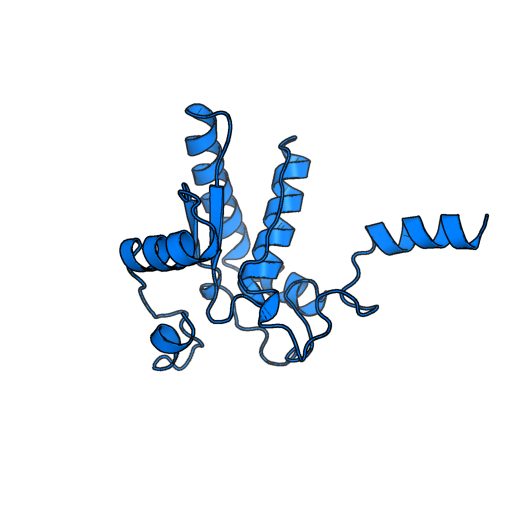23 1.00 93.00 114 CYS A C 1
ATOM 914 O O . CYS A 1 114 ? -2.400 10.071 11.770 1.00 93.00 114 CYS A O 1
ATOM 916 N N . LYS A 1 115 ? -0.611 10.088 10.412 1.00 92.94 115 LYS A N 1
ATOM 917 C CA . LYS A 1 115 ? 0.051 11.207 11.087 1.00 92.94 115 LYS A CA 1
ATOM 918 C C . LYS A 1 115 ? -0.793 12.485 11.062 1.00 92.94 115 LYS A C 1
ATOM 920 O O . LYS A 1 115 ? -0.872 13.154 12.088 1.00 92.94 115 LYS A O 1
ATOM 925 N N . SER A 1 116 ? -1.418 12.830 9.933 1.00 92.12 116 SER A N 1
ATOM 926 C CA . SER A 1 116 ? -2.278 14.021 9.849 1.00 92.12 116 SER A CA 1
ATOM 927 C C . SER A 1 116 ? -3.551 13.906 10.689 1.00 92.12 116 SER A C 1
ATOM 929 O O . SER A 1 116 ? -4.051 14.918 11.161 1.00 92.12 116 SER A O 1
ATOM 931 N N . GLU A 1 117 ? -4.049 12.688 10.904 1.00 89.56 117 GLU A N 1
ATOM 932 C CA . GLU A 1 117 ? -5.216 12.395 11.752 1.00 89.56 117 GLU A CA 1
ATOM 933 C C . GLU A 1 117 ? -4.844 12.203 13.238 1.00 89.56 117 GLU A C 1
ATOM 935 O O . GLU A 1 117 ? -5.707 11.931 14.069 1.00 89.56 117 GLU A O 1
ATOM 940 N N . GLY A 1 118 ? -3.559 12.319 13.597 1.00 93.50 118 GLY A N 1
ATOM 941 C CA . GLY A 1 118 ? -3.078 12.115 14.967 1.00 93.50 118 GLY A CA 1
ATOM 942 C C . GLY A 1 118 ? -2.980 10.647 15.404 1.00 93.50 118 GLY A C 1
ATOM 943 O O . GLY A 1 118 ? -2.827 10.371 16.592 1.00 93.50 118 GLY A O 1
ATOM 944 N N . TRP A 1 119 ? -3.046 9.693 14.474 1.00 93.12 119 TRP A N 1
ATOM 945 C CA . TRP A 1 119 ? -2.867 8.267 14.751 1.00 93.12 119 TRP A CA 1
ATOM 946 C C . TRP A 1 119 ? -1.393 7.862 14.699 1.00 93.12 119 TRP A C 1
ATOM 948 O O . TRP A 1 119 ? -0.646 8.244 13.793 1.00 93.12 119 TRP A O 1
ATOM 958 N N . SER A 1 120 ? -0.977 7.005 15.634 1.00 94.12 120 SER A N 1
ATOM 959 C CA . SER A 1 120 ? 0.298 6.299 15.529 1.00 94.12 120 SER A CA 1
ATOM 960 C C . SER A 1 120 ? 0.196 5.191 14.477 1.00 94.12 120 SER A C 1
ATOM 962 O O . SER A 1 120 ? -0.804 4.479 14.384 1.00 94.12 120 SER A O 1
ATOM 964 N N . CYS A 1 121 ? 1.226 5.054 13.640 1.00 94.69 121 CYS A N 1
ATOM 965 C CA . CYS A 1 121 ? 1.229 4.082 12.553 1.00 94.69 121 CYS A CA 1
ATOM 966 C C . CYS A 1 121 ? 2.614 3.466 12.363 1.00 94.69 121 CYS A C 1
ATOM 968 O O . CYS A 1 121 ? 3.591 4.166 12.088 1.00 94.69 121 CYS A O 1
ATOM 970 N N . GLU A 1 122 ? 2.668 2.140 12.454 1.00 94.56 122 GLU A N 1
ATOM 971 C CA . GLU A 1 122 ? 3.849 1.342 12.151 1.00 94.56 122 GLU A CA 1
ATOM 972 C C . GLU A 1 122 ? 3.664 0.615 10.820 1.00 94.56 122 GLU A C 1
ATOM 974 O O . GLU A 1 122 ? 2.634 -0.013 10.567 1.00 94.56 122 GLU A O 1
ATOM 979 N N . VAL A 1 123 ? 4.682 0.681 9.961 1.00 94.56 123 VAL A N 1
ATOM 980 C CA . VAL A 1 123 ? 4.662 0.042 8.644 1.00 94.56 123 VAL A CA 1
ATOM 981 C C . VAL A 1 123 ? 5.677 -1.090 8.616 1.00 94.56 123 VAL A C 1
ATOM 983 O O . VAL A 1 123 ? 6.865 -0.894 8.860 1.00 94.56 123 VAL A O 1
ATOM 986 N N . SER A 1 124 ? 5.211 -2.282 8.249 1.00 93.69 124 SER A N 1
ATOM 987 C CA . SER A 1 124 ? 6.063 -3.442 8.002 1.00 93.69 124 SER A CA 1
ATOM 988 C C . SER A 1 124 ? 5.855 -3.965 6.582 1.00 93.69 124 SER A C 1
ATOM 990 O O . SER A 1 124 ? 4.741 -4.027 6.063 1.00 93.69 124 SER A O 1
ATOM 992 N N . HIS A 1 125 ? 6.950 -4.338 5.919 1.00 94.00 125 HIS A N 1
ATOM 993 C CA . HIS A 1 125 ? 6.917 -4.819 4.541 1.00 94.00 125 HIS A CA 1
ATOM 994 C C . HIS A 1 125 ? 7.207 -6.319 4.482 1.00 94.00 125 HIS A C 1
ATOM 996 O O . HIS A 1 125 ? 8.359 -6.749 4.454 1.00 94.00 125 HIS A O 1
ATOM 1002 N N . LEU A 1 126 ? 6.147 -7.125 4.379 1.00 92.38 126 LEU A N 1
ATOM 1003 C CA . LEU A 1 126 ? 6.219 -8.594 4.345 1.00 92.38 126 LEU A CA 1
ATOM 1004 C C . LEU A 1 126 ? 7.057 -9.177 3.197 1.00 92.38 126 LEU A C 1
ATOM 1006 O O . LEU A 1 126 ? 7.493 -10.327 3.254 1.00 92.38 126 LEU A O 1
ATOM 1010 N N . CYS A 1 127 ? 7.258 -8.400 2.133 1.00 90.94 127 CYS A N 1
ATOM 1011 C CA . CYS A 1 127 ? 8.036 -8.800 0.963 1.00 90.94 127 CYS A CA 1
ATOM 1012 C C . CYS A 1 127 ? 9.458 -8.216 0.954 1.00 90.94 127 CYS A C 1
ATOM 1014 O O . CYS A 1 127 ? 10.163 -8.406 -0.034 1.00 90.94 127 CYS A O 1
ATOM 1016 N N . LYS A 1 128 ? 9.909 -7.549 2.032 1.00 91.50 128 LYS A N 1
ATOM 1017 C CA . LYS A 1 128 ? 11.223 -6.880 2.091 1.00 91.50 128 LYS A CA 1
ATOM 1018 C C . LYS A 1 128 ? 12.386 -7.814 1.737 1.00 91.50 128 LYS A C 1
ATOM 1020 O O . LYS A 1 128 ? 13.278 -7.425 0.991 1.00 91.50 128 LYS A O 1
ATOM 1025 N N . SER A 1 129 ? 12.344 -9.073 2.180 1.00 91.19 129 SER A N 1
ATOM 1026 C CA . SER A 1 129 ? 13.362 -10.087 1.849 1.00 91.19 129 SER A CA 1
ATOM 1027 C C . SER A 1 129 ? 13.462 -10.401 0.348 1.00 91.19 129 SER A C 1
ATOM 1029 O O . SER A 1 129 ? 14.511 -10.813 -0.140 1.00 91.19 129 SER A O 1
ATOM 1031 N N . SER A 1 130 ? 12.393 -10.170 -0.419 1.00 90.12 130 SER A N 1
ATOM 1032 C CA . SER A 1 130 ? 12.362 -10.398 -1.870 1.00 90.12 130 SER A CA 1
ATOM 1033 C C . SER A 1 130 ? 12.945 -9.232 -2.676 1.00 90.12 130 SER A C 1
ATOM 1035 O O . SER A 1 130 ? 13.143 -9.355 -3.882 1.00 90.12 130 SER A O 1
ATOM 1037 N N . TRP A 1 131 ? 13.269 -8.105 -2.038 1.00 92.56 131 TRP A N 1
ATOM 1038 C CA . TRP A 1 131 ? 13.751 -6.883 -2.693 1.00 92.56 131 TRP A CA 1
ATOM 1039 C C . TRP A 1 131 ? 15.262 -6.883 -2.964 1.00 92.56 131 TRP A C 1
ATOM 1041 O O . TRP A 1 131 ? 15.868 -5.825 -3.142 1.00 92.56 131 TRP A O 1
ATOM 1051 N N . ARG A 1 132 ? 15.889 -8.065 -2.996 1.00 89.81 132 ARG A N 1
ATOM 1052 C CA . ARG A 1 132 ? 17.349 -8.219 -2.990 1.00 89.81 132 ARG A CA 1
ATOM 1053 C C . ARG A 1 132 ? 18.085 -7.456 -4.100 1.00 89.81 132 ARG A C 1
ATOM 1055 O O . ARG A 1 132 ? 19.158 -6.941 -3.816 1.00 89.81 132 ARG A O 1
ATOM 1062 N N . ASN A 1 133 ? 17.468 -7.323 -5.278 1.00 88.31 133 ASN A N 1
ATOM 1063 C CA . ASN A 1 133 ? 18.021 -6.681 -6.484 1.00 88.31 133 ASN A CA 1
ATOM 1064 C C . ASN A 1 133 ? 17.446 -5.270 -6.733 1.00 88.31 133 ASN A C 1
ATOM 1066 O O . ASN A 1 133 ? 17.259 -4.848 -7.875 1.00 88.31 133 ASN A O 1
ATOM 1070 N N . THR A 1 134 ? 17.070 -4.574 -5.664 1.00 90.69 134 THR A N 1
ATOM 1071 C CA . THR A 1 134 ? 16.487 -3.227 -5.707 1.00 90.69 134 THR A CA 1
ATOM 1072 C C . THR A 1 134 ? 17.243 -2.321 -4.740 1.00 90.69 134 THR A C 1
ATOM 1074 O O . THR A 1 134 ? 18.022 -2.812 -3.926 1.00 90.69 134 THR A O 1
ATOM 1077 N N . CYS A 1 135 ? 16.960 -1.023 -4.758 1.00 90.75 135 CYS A N 1
ATOM 1078 C CA . CYS A 1 135 ? 17.520 -0.054 -3.829 1.00 90.75 135 CYS A CA 1
ATOM 1079 C C . CYS A 1 135 ? 17.076 -0.272 -2.379 1.00 90.75 135 CYS A C 1
ATOM 1081 O O . CYS A 1 135 ? 17.642 0.350 -1.492 1.00 90.75 135 CYS A O 1
ATOM 1083 N N . ARG A 1 136 ? 16.032 -1.081 -2.127 1.00 90.44 136 ARG A N 1
ATOM 1084 C CA . ARG A 1 136 ? 15.451 -1.331 -0.791 1.00 90.44 136 ARG A CA 1
ATOM 1085 C C . ARG A 1 136 ? 15.035 -0.065 -0.021 1.00 90.44 136 ARG A C 1
ATOM 1087 O O . ARG A 1 136 ? 14.791 -0.145 1.177 1.00 90.44 136 ARG A O 1
ATOM 1094 N N . GLY A 1 137 ? 14.899 1.069 -0.712 1.00 88.44 137 GLY A N 1
ATOM 1095 C CA . GLY A 1 137 ? 14.624 2.380 -0.114 1.00 88.44 137 GLY A CA 1
ATOM 1096 C C . GLY A 1 137 ? 15.875 3.175 0.271 1.00 88.44 137 GLY A C 1
ATOM 1097 O O . GLY A 1 137 ? 15.754 4.292 0.749 1.00 88.44 137 GLY A O 1
ATOM 1098 N N . GLU A 1 138 ? 17.071 2.637 0.040 1.00 89.44 138 GLU A N 1
ATOM 1099 C CA . GLU A 1 138 ? 18.326 3.183 0.565 1.00 89.44 138 GLU A CA 1
ATOM 1100 C C . GLU A 1 138 ? 19.074 4.083 -0.431 1.00 89.44 138 GLU A C 1
ATOM 1102 O O . GLU A 1 138 ? 20.031 4.754 -0.033 1.00 89.44 138 GLU A O 1
ATOM 1107 N N . CYS A 1 139 ? 18.658 4.133 -1.705 1.00 90.12 139 CYS A N 1
ATOM 1108 C CA . CYS A 1 139 ? 19.262 5.040 -2.688 1.00 90.12 139 CYS A CA 1
ATOM 1109 C C . CYS A 1 139 ? 18.857 6.498 -2.438 1.00 90.12 139 CYS A C 1
ATOM 1111 O O . CYS A 1 139 ? 17.802 6.767 -1.863 1.00 90.12 139 CYS A O 1
ATOM 1113 N N . ALA A 1 140 ? 19.672 7.440 -2.923 1.00 87.94 140 ALA A N 1
ATOM 1114 C CA . ALA A 1 140 ? 19.448 8.872 -2.727 1.00 87.94 140 ALA A CA 1
ATOM 1115 C C . ALA A 1 140 ? 18.031 9.308 -3.133 1.00 87.94 140 ALA A C 1
ATOM 1117 O O . ALA A 1 140 ? 17.400 10.074 -2.412 1.00 87.94 140 ALA A O 1
ATOM 1118 N N . GLU A 1 141 ? 17.502 8.778 -4.234 1.00 88.31 141 GLU A N 1
ATOM 1119 C CA . GLU A 1 141 ? 16.174 9.121 -4.755 1.00 88.31 141 GLU A CA 1
ATOM 1120 C C . GLU A 1 141 ? 15.028 8.594 -3.885 1.00 88.31 141 GLU A C 1
ATOM 1122 O O . GLU A 1 141 ? 14.044 9.295 -3.691 1.00 88.31 141 GLU A O 1
ATOM 1127 N N . CYS A 1 142 ? 15.152 7.381 -3.337 1.00 86.31 142 CYS A N 1
ATOM 1128 C CA . CYS A 1 142 ? 14.111 6.771 -2.500 1.00 86.31 142 CYS A CA 1
ATOM 1129 C C . CYS A 1 142 ? 14.170 7.214 -1.032 1.00 86.31 142 CYS A C 1
ATOM 1131 O O . CYS A 1 142 ? 13.197 7.010 -0.306 1.00 86.31 142 CYS A O 1
ATOM 1133 N N . ARG A 1 143 ? 15.286 7.808 -0.588 1.00 83.81 143 ARG A N 1
ATOM 1134 C CA . ARG A 1 143 ? 15.381 8.414 0.743 1.00 83.81 143 ARG A CA 1
ATOM 1135 C C . ARG A 1 143 ? 14.489 9.646 0.806 1.00 83.81 143 ARG A C 1
ATOM 1137 O O . ARG A 1 143 ? 14.738 10.653 0.134 1.00 83.81 143 ARG A O 1
ATOM 1144 N N . VAL A 1 144 ? 13.459 9.558 1.640 1.00 65.69 144 VAL A N 1
ATOM 1145 C CA . VAL A 1 144 ? 12.501 10.636 1.889 1.00 65.69 144 VAL A CA 1
ATOM 1146 C C . VAL A 1 144 ? 13.225 11.884 2.428 1.00 65.69 144 VAL A C 1
ATOM 1148 O O . VAL A 1 144 ? 14.164 11.754 3.218 1.00 65.69 144 VAL A O 1
ATOM 1151 N N . PRO A 1 145 ? 12.795 13.109 2.069 1.00 54.25 145 PRO A N 1
ATOM 1152 C CA . PRO A 1 145 ? 13.457 14.346 2.495 1.00 54.25 145 PRO A CA 1
ATOM 1153 C C . PRO A 1 145 ? 13.603 14.520 4.013 1.00 54.25 145 PRO A C 1
ATOM 1155 O O . PRO A 1 145 ? 14.566 15.146 4.449 1.00 54.25 145 PRO A O 1
ATOM 1158 N N . SER A 1 146 ? 12.719 13.933 4.829 1.00 50.94 146 SER A N 1
ATOM 1159 C CA . SER A 1 146 ? 12.815 14.002 6.297 1.00 50.94 146 SER A CA 1
ATOM 1160 C C . SER A 1 146 ? 14.107 13.390 6.851 1.00 50.94 146 SER A C 1
ATOM 1162 O O . SER A 1 146 ? 14.572 13.806 7.906 1.00 50.94 146 SER A O 1
ATOM 1164 N N . GLU A 1 147 ? 14.727 12.452 6.131 1.00 47.25 147 GLU A N 1
ATOM 1165 C CA . GLU A 1 147 ? 16.032 11.884 6.494 1.00 47.25 147 GLU A CA 1
ATOM 1166 C C . GLU A 1 147 ? 17.209 12.693 5.928 1.00 47.25 147 GLU A C 1
ATOM 1168 O O . GLU A 1 147 ? 18.315 12.642 6.465 1.00 47.25 147 GLU A O 1
ATOM 1173 N N . ARG A 1 148 ? 16.979 13.492 4.875 1.00 46.47 148 ARG A N 1
ATOM 1174 C CA . ARG A 1 148 ? 17.997 14.389 4.301 1.00 46.47 148 ARG A CA 1
ATOM 1175 C C . ARG A 1 148 ? 18.277 15.585 5.215 1.00 46.47 148 ARG A C 1
ATOM 1177 O O . ARG A 1 148 ? 19.426 16.012 5.306 1.00 46.47 148 ARG A O 1
ATOM 1184 N N . SER A 1 149 ? 17.260 16.095 5.913 1.00 42.62 149 SER A N 1
ATOM 1185 C CA . SER A 1 149 ? 17.418 17.180 6.895 1.00 42.62 149 SER A CA 1
ATOM 1186 C C . SER A 1 149 ? 18.139 16.703 8.162 1.00 42.62 149 SER A C 1
ATOM 1188 O O . SER A 1 149 ? 19.098 17.337 8.588 1.00 42.62 149 SER A O 1
ATOM 1190 N N . ALA A 1 150 ? 17.776 15.526 8.686 1.00 45.97 150 ALA A N 1
ATOM 1191 C CA . ALA A 1 150 ? 18.388 14.958 9.893 1.00 45.97 150 ALA A CA 1
ATOM 1192 C C . ALA A 1 150 ? 19.875 14.573 9.725 1.00 45.97 150 ALA A C 1
ATOM 1194 O O . ALA A 1 150 ? 20.621 14.514 10.702 1.00 45.97 150 ALA A O 1
ATOM 1195 N N . GLN A 1 151 ? 20.332 14.296 8.497 1.00 47.66 151 GLN A N 1
ATOM 1196 C CA . GLN A 1 151 ? 21.745 14.004 8.213 1.00 47.66 151 GLN A CA 1
ATOM 1197 C C . GLN A 1 151 ? 22.581 15.255 7.917 1.00 47.66 151 GLN A C 1
ATOM 1199 O O . GLN A 1 151 ? 23.778 15.245 8.193 1.00 47.66 151 GLN A O 1
ATOM 1204 N N . ARG A 1 152 ? 21.980 16.344 7.415 1.00 48.03 152 ARG A N 1
ATOM 1205 C CA . ARG A 1 152 ? 22.687 17.625 7.246 1.00 48.03 152 ARG A CA 1
ATOM 1206 C C . ARG A 1 152 ? 23.064 18.259 8.584 1.00 48.03 152 ARG A C 1
ATOM 1208 O O . ARG A 1 152 ? 24.156 18.795 8.691 1.00 48.03 152 ARG A O 1
ATOM 1215 N N . GLU A 1 153 ? 22.223 18.124 9.606 1.00 46.94 153 GLU A N 1
ATOM 1216 C CA . GLU A 1 153 ? 22.534 18.610 10.960 1.00 46.94 153 GLU A CA 1
ATOM 1217 C C . GLU A 1 153 ? 23.652 17.795 11.633 1.00 46.94 153 GLU A C 1
ATOM 1219 O O . GLU A 1 153 ? 24.499 18.360 12.318 1.00 46.94 153 GLU A O 1
ATOM 1224 N N . LYS A 1 154 ? 23.731 16.483 11.365 1.00 45.31 154 LYS A N 1
ATOM 1225 C CA . LYS A 1 154 ? 24.816 15.617 11.867 1.00 45.31 154 LYS A CA 1
ATOM 1226 C C . LYS A 1 154 ? 26.142 15.751 11.116 1.00 45.31 154 LYS A C 1
ATOM 1228 O O . LYS A 1 154 ? 27.159 15.335 11.646 1.00 45.31 154 LYS A O 1
ATOM 1233 N N . ALA A 1 155 ? 26.130 16.266 9.889 1.00 50.53 155 ALA A N 1
ATOM 1234 C CA . ALA A 1 155 ? 27.343 16.543 9.114 1.00 50.53 155 ALA A CA 1
ATOM 1235 C C . ALA A 1 155 ? 27.849 17.989 9.295 1.00 50.53 155 ALA A C 1
ATOM 1237 O O . ALA A 1 155 ? 28.911 18.329 8.781 1.00 50.53 155 ALA A O 1
ATOM 1238 N N . ALA A 1 156 ? 27.076 18.831 9.988 1.00 49.59 156 ALA A N 1
ATOM 1239 C CA . ALA A 1 156 ? 27.402 20.215 10.328 1.00 49.59 156 ALA A CA 1
ATOM 1240 C C . ALA A 1 156 ? 27.650 20.423 11.839 1.00 49.59 156 ALA A C 1
ATOM 1242 O O . ALA A 1 156 ? 27.818 21.564 12.266 1.00 49.59 156 ALA A O 1
ATOM 1243 N N . SER A 1 157 ? 27.660 19.335 12.621 1.00 45.59 157 SER A N 1
ATOM 1244 C CA . SER A 1 157 ? 28.069 19.274 14.035 1.00 45.59 157 SER A CA 1
ATOM 1245 C C . SER A 1 157 ? 29.350 18.458 14.156 1.00 45.59 157 SER A C 1
ATOM 1247 O O . SER A 1 157 ? 30.152 18.763 15.061 1.00 45.59 157 SER A O 1
#

Sequence (157 aa):
LVDHCREYERGGGEAKIPEAVLRRIIADKQRVNVDVFSDARVFTDPGTTRHHIGLHPDILSLIATN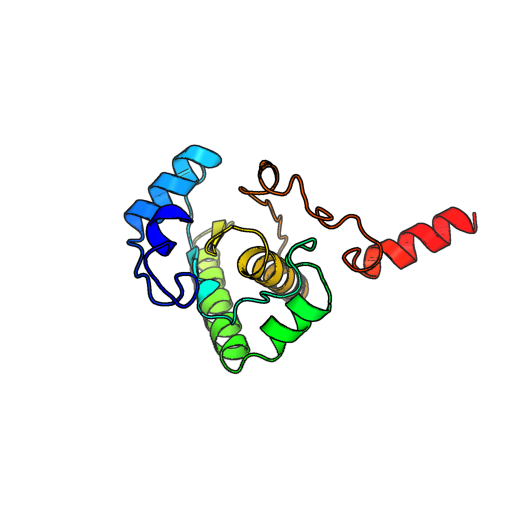RGFPRWVEDIKRDVTKRLSSSSKAHVAIYCRSGKHRSVACAWFLQHFCKSEGWSCEVSHLCKSSWRNTCRGECAECRVPSERSAQREKAAS

InterPro domains:
  IPR001763 Rhodanese-like domain [PS50206] (69-140)
  IPR053931 RapZ, C-terminal domain [PF22740] (33-125)

pLDDT: mean 85.99, std 13.85, range [42.62, 97.5]

Foldseek 3Di:
DLVQQVPPPQQNLVRDDDVVNVQVVVCVQPVDGAQAEAELSPFHDPVPQLQAFQLFPVLLVSLCPDPCNVVSVVVVVVSQVVVVVPDVDHHYHYDGNQLGHRSVSVLVVVCVVCVVVVHDDDDDRSNLVVSPRHCSLVDPRSPDVVVVVVVVVVVVD

Radius of gyration: 16.27 Å; chains: 1; bounding box: 43×38×39 Å

Organism: Alexandrium catenella (NCBI:txid2925)

Secondary structure (DSSP, 8-state):
-TTTTTT-TTTTTT----HHHHHHHHHHHH-PPPSEEEEGGGSPP-TT-TT--TTSHHHHHHHHTSTTHHHHHHHHHHHHHHHHTS-S---EEEE-SSSSSHHHHHHHHHHHHHHHTT-------TTGGG-TTS-TT-STTTS-HHHHHHHHHHH--